Protein AF-A0A8J3TW02-F1 (afdb_monomer)

Structure (mmCIF, N/CA/C/O backbone):
data_AF-A0A8J3TW02-F1
#
_entry.id   AF-A0A8J3TW02-F1
#
loop_
_atom_site.group_PDB
_atom_site.id
_atom_site.type_symbol
_atom_site.label_atom_id
_atom_site.label_alt_id
_atom_site.label_comp_id
_atom_site.label_asym_id
_atom_site.label_entity_id
_atom_site.label_seq_id
_atom_site.pdbx_PDB_ins_code
_atom_site.Cartn_x
_atom_site.Cartn_y
_atom_site.Cartn_z
_atom_site.occupancy
_atom_site.B_iso_or_equiv
_atom_site.auth_seq_id
_atom_site.auth_comp_id
_atom_site.auth_asym_id
_atom_site.auth_atom_id
_atom_site.pdbx_PDB_model_num
ATOM 1 N N . MET A 1 1 ? 36.946 37.516 -42.647 1.00 56.72 1 MET A N 1
ATOM 2 C CA . MET A 1 1 ? 35.541 37.369 -42.205 1.00 56.72 1 MET A CA 1
ATOM 3 C C . MET A 1 1 ? 35.023 35.947 -42.405 1.00 56.72 1 MET A C 1
ATOM 5 O O . MET A 1 1 ? 34.772 35.305 -41.401 1.00 56.72 1 MET A O 1
ATOM 9 N N . GLN A 1 2 ? 35.007 35.389 -43.624 1.00 67.75 2 GLN A N 1
ATOM 10 C CA . GLN A 1 2 ? 34.468 34.036 -43.887 1.00 67.75 2 GLN A CA 1
ATOM 11 C C . GLN A 1 2 ? 35.074 32.881 -43.058 1.00 67.75 2 GLN A C 1
ATOM 13 O O . GLN A 1 2 ? 34.364 31.948 -42.704 1.00 67.75 2 GLN A O 1
ATOM 18 N N . ALA A 1 3 ? 36.372 32.915 -42.734 1.00 75.00 3 ALA A N 1
ATOM 19 C CA . ALA A 1 3 ? 37.003 31.850 -41.942 1.00 75.00 3 ALA A CA 1
ATOM 20 C C . ALA A 1 3 ? 36.530 31.824 -40.474 1.00 75.00 3 ALA A C 1
ATOM 22 O O . ALA A 1 3 ? 36.361 30.750 -39.908 1.00 75.00 3 ALA A O 1
ATOM 23 N N . ALA A 1 4 ? 36.282 32.996 -39.879 1.00 75.44 4 ALA A N 1
ATOM 24 C CA . ALA A 1 4 ? 35.785 33.108 -38.506 1.00 75.44 4 ALA A CA 1
ATOM 25 C C . ALA A 1 4 ? 34.314 32.673 -38.409 1.00 75.44 4 ALA A C 1
ATOM 27 O O . ALA A 1 4 ? 33.931 31.974 -37.480 1.00 75.44 4 ALA A O 1
ATOM 28 N N . GLU A 1 5 ? 33.522 33.017 -39.423 1.00 75.31 5 GLU A N 1
ATOM 29 C CA . GLU A 1 5 ? 32.110 32.647 -39.535 1.00 75.31 5 GLU A CA 1
ATOM 30 C C . GLU A 1 5 ? 31.934 31.128 -39.716 1.00 75.31 5 GLU A C 1
ATOM 32 O O . GLU A 1 5 ? 31.143 30.500 -39.015 1.00 75.31 5 GLU A O 1
ATOM 37 N N . LYS A 1 6 ? 32.763 30.500 -40.567 1.00 71.00 6 LYS A N 1
ATOM 38 C CA . LYS A 1 6 ? 32.815 29.033 -40.705 1.00 71.00 6 LYS A CA 1
ATOM 39 C C . LYS A 1 6 ? 33.260 28.331 -39.421 1.00 71.00 6 LYS A C 1
ATOM 41 O O . LYS A 1 6 ? 32.716 27.283 -39.085 1.00 71.00 6 LYS A O 1
ATOM 46 N N . ALA A 1 7 ? 34.236 28.888 -38.702 1.00 79.00 7 ALA A N 1
ATOM 47 C CA . ALA A 1 7 ? 34.686 28.326 -37.430 1.00 79.00 7 ALA A CA 1
ATOM 48 C C . ALA A 1 7 ? 33.576 28.373 -36.366 1.00 79.00 7 ALA A C 1
ATOM 50 O O . ALA A 1 7 ? 33.365 27.388 -35.663 1.00 79.00 7 ALA A O 1
ATOM 51 N N . GLN A 1 8 ? 32.821 29.474 -36.305 1.00 76.00 8 GLN A N 1
ATOM 52 C CA . GLN A 1 8 ? 31.692 29.630 -35.388 1.00 76.00 8 GLN A CA 1
ATOM 53 C C . GLN A 1 8 ? 30.551 28.650 -35.704 1.00 76.00 8 GLN A C 1
ATOM 55 O O . GLN A 1 8 ? 30.008 28.029 -34.792 1.00 76.00 8 GLN A O 1
ATOM 60 N N . GLN A 1 9 ? 30.231 28.445 -36.987 1.00 71.81 9 GLN A N 1
ATOM 61 C CA . GLN A 1 9 ? 29.250 27.440 -37.418 1.00 71.81 9 GLN A CA 1
ATOM 62 C C . GLN A 1 9 ? 29.682 26.012 -37.061 1.00 71.81 9 GLN A C 1
ATOM 64 O O . GLN A 1 9 ? 28.876 25.236 -36.553 1.00 71.81 9 GLN A O 1
ATOM 69 N N . ALA A 1 10 ? 30.956 25.668 -37.272 1.00 76.19 10 ALA A N 1
ATOM 70 C CA . ALA A 1 10 ? 31.484 24.355 -36.901 1.00 76.19 10 ALA A CA 1
ATOM 71 C C . ALA A 1 10 ? 31.414 24.112 -35.383 1.00 76.19 10 ALA A C 1
ATOM 73 O O . ALA A 1 10 ? 31.081 23.011 -34.953 1.00 76.19 10 ALA A O 1
ATOM 74 N N . GLN A 1 11 ? 31.674 25.144 -34.573 1.00 78.12 11 GLN A N 1
ATOM 75 C CA . GLN A 1 11 ? 31.545 25.077 -33.116 1.00 78.12 11 GLN A CA 1
ATOM 76 C C . GLN A 1 11 ? 30.093 24.900 -32.662 1.00 78.12 11 GLN A C 1
ATOM 78 O O . GLN A 1 11 ? 29.835 24.087 -31.778 1.00 78.12 11 GLN A O 1
ATOM 83 N N . ALA A 1 12 ? 29.149 25.614 -33.281 1.00 75.31 12 ALA A N 1
ATOM 84 C CA . ALA A 1 12 ? 27.725 25.457 -32.991 1.00 75.31 12 ALA A CA 1
ATOM 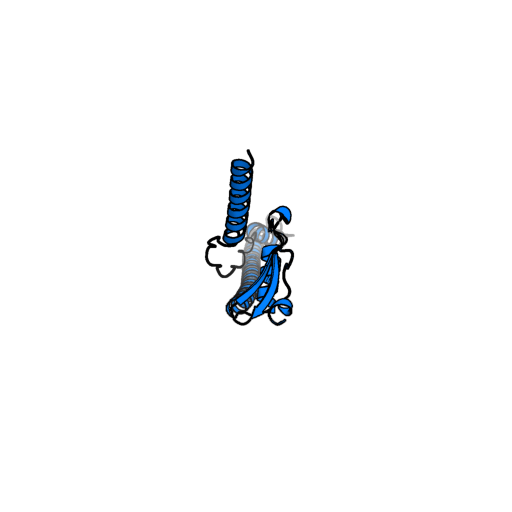85 C C . ALA A 1 12 ? 27.230 24.042 -33.333 1.00 75.31 12 ALA A C 1
ATOM 87 O O . ALA A 1 12 ? 26.517 23.427 -32.544 1.00 75.31 12 ALA A O 1
ATOM 88 N N . LEU A 1 13 ? 27.667 23.501 -34.474 1.00 76.56 13 LE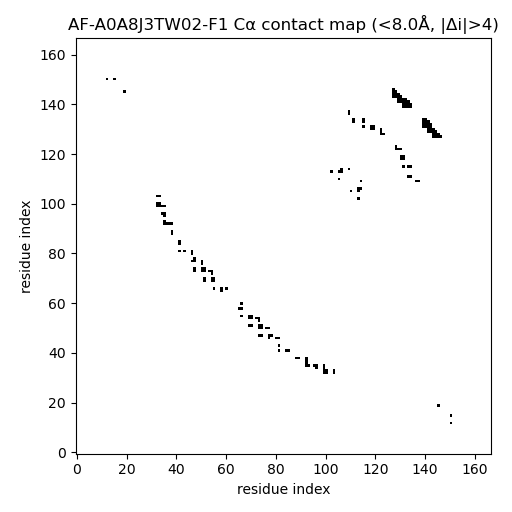U A N 1
ATOM 89 C CA . LEU A 1 13 ? 27.316 22.152 -34.907 1.00 76.56 13 LEU A CA 1
ATOM 90 C C . LEU A 1 13 ? 27.905 21.076 -33.984 1.00 76.56 13 LEU A C 1
ATOM 92 O O . LEU A 1 13 ? 27.196 20.155 -33.586 1.00 76.56 13 LEU A O 1
ATOM 96 N N . ALA A 1 14 ? 29.182 21.203 -33.612 1.00 76.50 14 ALA A N 1
ATOM 97 C CA . ALA A 1 14 ? 29.821 20.295 -32.662 1.00 76.50 14 ALA A CA 1
ATOM 98 C C . ALA A 1 14 ? 29.112 20.321 -31.299 1.00 76.50 14 ALA A C 1
ATOM 100 O O . ALA A 1 14 ? 28.789 19.266 -30.764 1.00 76.50 14 ALA A O 1
ATOM 101 N N . GLY A 1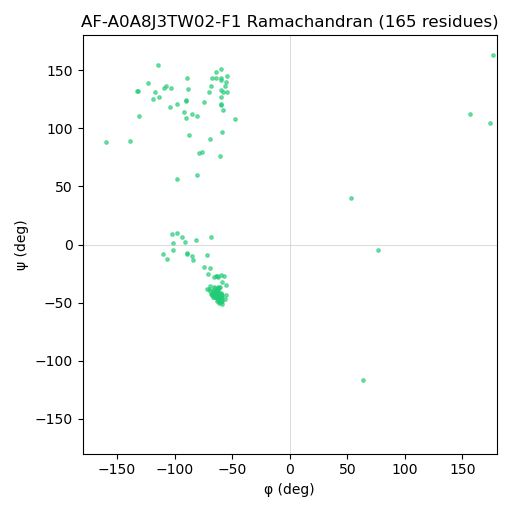 15 ? 28.778 21.515 -30.795 1.00 77.12 15 GLY A N 1
ATOM 102 C CA . GLY A 1 15 ? 28.022 21.669 -29.551 1.00 77.12 15 GLY A CA 1
ATOM 103 C C . GLY A 1 15 ? 26.624 21.047 -29.612 1.00 77.12 15 GLY A C 1
ATOM 104 O O . GLY A 1 15 ? 26.190 20.431 -28.644 1.00 77.12 15 GLY A O 1
ATOM 105 N N . ALA A 1 16 ? 25.936 21.144 -30.753 1.00 73.00 16 ALA A N 1
ATOM 106 C CA . ALA A 1 16 ? 24.636 20.505 -30.950 1.00 73.00 16 ALA A CA 1
ATOM 107 C C . ALA A 1 16 ? 24.738 18.972 -30.984 1.00 73.00 16 ALA A C 1
ATOM 109 O O . ALA A 1 16 ? 23.937 18.294 -30.343 1.00 73.00 16 ALA A O 1
ATOM 110 N N . PHE A 1 17 ? 25.738 18.414 -31.676 1.00 76.44 17 PHE A N 1
ATOM 111 C CA . PHE A 1 17 ? 25.983 16.970 -31.666 1.00 76.44 17 PHE A CA 1
ATOM 112 C C . PHE A 1 17 ? 26.360 16.462 -30.277 1.00 76.44 17 PHE A C 1
ATOM 114 O O . PHE A 1 17 ? 25.862 15.418 -29.866 1.00 76.44 17 PHE A O 1
ATOM 121 N N . ASP A 1 18 ? 27.193 17.195 -29.540 1.00 77.56 18 ASP A N 1
ATOM 122 C CA . ASP A 1 18 ? 27.539 16.841 -28.165 1.00 77.56 18 ASP A CA 1
ATOM 123 C C . ASP A 1 18 ? 26.314 16.899 -27.248 1.00 77.56 18 ASP A C 1
ATOM 125 O O . ASP A 1 18 ? 26.124 15.996 -26.435 1.00 77.56 18 ASP A O 1
ATOM 129 N N . ALA A 1 19 ? 25.443 17.899 -27.402 1.00 70.56 19 ALA A N 1
ATOM 130 C CA . ALA A 1 19 ? 24.191 17.973 -26.655 1.00 70.56 19 ALA A CA 1
ATOM 131 C C . ALA A 1 19 ? 23.282 16.768 -26.958 1.00 70.56 19 ALA A C 1
ATOM 133 O O . ALA A 1 19 ? 22.829 16.099 -26.034 1.00 70.56 19 ALA A O 1
ATOM 134 N N . ILE A 1 20 ? 23.088 16.421 -28.235 1.00 71.12 20 ILE A N 1
ATOM 135 C CA . ILE A 1 20 ? 22.281 15.260 -28.657 1.00 71.12 20 ILE A CA 1
ATOM 136 C C . ILE A 1 20 ? 22.884 13.942 -28.145 1.00 71.12 20 ILE A C 1
ATOM 138 O O . ILE A 1 20 ? 22.172 13.085 -27.622 1.00 71.12 20 ILE A O 1
ATOM 142 N N . ASN A 1 21 ? 24.203 13.775 -28.255 1.00 73.62 21 ASN A N 1
ATOM 143 C CA . ASN A 1 21 ? 24.897 12.556 -27.835 1.00 73.62 21 ASN A CA 1
ATOM 144 C C . ASN A 1 21 ? 24.906 12.358 -26.317 1.00 73.62 21 ASN A C 1
ATOM 146 O O . ASN A 1 21 ? 25.121 11.236 -25.856 1.00 73.62 21 ASN A O 1
ATOM 150 N N . ASN A 1 22 ? 24.692 13.425 -25.548 1.00 73.62 22 ASN A N 1
ATOM 151 C CA . ASN A 1 22 ? 24.714 13.375 -24.092 1.00 73.62 22 ASN A CA 1
ATOM 152 C C . ASN A 1 22 ? 23.331 13.556 -23.449 1.00 73.62 22 ASN A C 1
ATOM 154 O O . ASN A 1 22 ? 23.218 13.292 -22.258 1.00 73.62 22 ASN A O 1
ATOM 158 N N . ILE A 1 23 ? 22.280 13.899 -24.208 1.00 69.44 23 ILE A N 1
ATOM 159 C CA . ILE A 1 23 ? 20.917 14.113 -23.675 1.00 69.44 23 ILE A CA 1
ATOM 160 C C . ILE A 1 23 ? 20.355 12.890 -22.932 1.00 69.44 23 ILE A C 1
ATOM 162 O O . ILE A 1 23 ? 19.540 13.025 -22.033 1.00 69.44 23 ILE A O 1
ATOM 166 N N . HIS A 1 24 ? 20.808 11.687 -23.296 1.00 66.00 24 HIS A N 1
ATOM 167 C CA . HIS A 1 24 ? 20.381 10.414 -22.709 1.00 66.00 24 HIS A CA 1
ATOM 168 C C . HIS A 1 24 ? 21.395 9.844 -21.701 1.00 66.00 24 HIS A C 1
ATOM 170 O O . HIS A 1 24 ? 21.207 8.738 -21.195 1.00 66.00 24 HIS A O 1
ATOM 176 N N . ARG A 1 25 ? 22.506 10.548 -21.442 1.00 69.81 25 ARG A N 1
ATOM 177 C CA . ARG A 1 25 ? 23.597 10.088 -20.568 1.00 69.81 25 ARG A CA 1
ATOM 178 C C . ARG A 1 25 ? 23.467 10.679 -19.173 1.00 69.81 25 ARG A C 1
ATOM 180 O O . ARG A 1 25 ? 24.395 11.300 -18.659 1.00 69.81 25 ARG A O 1
ATOM 187 N N . GLU A 1 26 ? 22.322 10.444 -18.556 1.00 65.06 26 GLU A N 1
ATOM 188 C CA . GLU A 1 26 ? 22.127 10.720 -17.141 1.00 65.06 26 GLU A CA 1
ATOM 189 C C . GLU A 1 26 ? 22.190 9.421 -16.340 1.00 65.06 26 GLU A C 1
ATOM 191 O O . GLU A 1 26 ? 21.650 8.382 -16.722 1.00 65.06 26 GLU A O 1
ATOM 196 N N . GLY A 1 27 ? 22.926 9.468 -15.231 1.00 62.19 27 GLY A N 1
ATOM 197 C CA . GLY A 1 27 ? 22.982 8.364 -14.288 1.00 62.19 27 GLY A CA 1
ATOM 198 C C . GLY A 1 27 ? 21.754 8.405 -13.395 1.00 62.19 27 GLY A C 1
ATOM 199 O O . GLY A 1 27 ? 21.649 9.279 -12.538 1.00 62.19 27 GLY A O 1
ATOM 200 N N . PHE A 1 28 ? 20.856 7.442 -13.558 1.00 69.19 28 PHE A N 1
ATOM 201 C CA . PHE A 1 28 ? 19.726 7.271 -12.654 1.00 69.19 28 PHE A CA 1
ATOM 202 C C . PHE A 1 28 ? 20.106 6.344 -11.503 1.00 69.19 28 PHE A C 1
ATOM 204 O O . PHE A 1 28 ? 20.834 5.361 -11.680 1.00 69.19 28 PHE A O 1
ATOM 211 N N . ALA A 1 29 ? 19.599 6.647 -10.308 1.00 77.69 29 ALA A N 1
ATOM 212 C CA . ALA A 1 29 ? 19.639 5.677 -9.227 1.00 77.69 29 ALA A CA 1
ATOM 213 C C . ALA A 1 29 ? 18.872 4.415 -9.667 1.00 77.69 29 ALA A C 1
ATOM 215 O O . ALA A 1 29 ? 17.831 4.543 -10.317 1.00 77.69 29 ALA A O 1
ATOM 216 N N . PRO A 1 30 ? 19.347 3.204 -9.324 1.00 83.50 30 PRO A N 1
ATOM 217 C CA . PRO A 1 30 ? 18.606 1.987 -9.618 1.00 83.50 30 PRO A CA 1
ATOM 218 C C . PRO A 1 30 ? 17.189 2.071 -9.048 1.00 83.50 30 PRO A C 1
ATOM 220 O O . PRO A 1 30 ? 17.011 2.416 -7.877 1.00 83.50 30 PRO A O 1
ATOM 223 N N . ALA A 1 31 ? 16.194 1.744 -9.871 1.00 86.88 31 ALA A N 1
ATOM 224 C CA . ALA A 1 31 ? 14.813 1.666 -9.420 1.00 86.88 31 ALA A CA 1
ATOM 225 C C . ALA A 1 31 ? 14.681 0.627 -8.294 1.00 86.88 31 ALA A C 1
ATOM 227 O O . ALA A 1 31 ? 15.335 -0.420 -8.311 1.00 86.88 31 ALA A O 1
ATOM 228 N N . THR A 1 32 ? 13.825 0.914 -7.318 1.00 91.44 32 THR A N 1
ATOM 229 C CA . THR A 1 32 ? 13.535 0.018 -6.196 1.00 91.44 32 THR A CA 1
ATOM 230 C C . THR A 1 32 ? 12.084 -0.457 -6.244 1.00 91.44 32 THR A C 1
ATOM 232 O O . THR A 1 32 ? 11.229 0.247 -6.789 1.00 91.44 32 THR A O 1
ATOM 235 N N . PRO A 1 33 ? 11.779 -1.634 -5.664 1.00 92.75 33 PRO A N 1
ATOM 236 C CA . PRO A 1 33 ? 10.409 -2.117 -5.590 1.00 92.75 33 PRO A CA 1
ATOM 237 C C . PRO A 1 33 ? 9.510 -1.106 -4.861 1.00 92.75 33 PRO A C 1
ATOM 239 O O . PRO A 1 33 ? 9.871 -0.653 -3.765 1.00 92.75 33 PRO A O 1
ATOM 242 N N . PRO A 1 34 ? 8.345 -0.750 -5.428 1.00 93.56 34 PRO A N 1
ATOM 243 C CA . PRO A 1 34 ? 7.430 0.186 -4.794 1.00 93.56 34 PRO A CA 1
ATOM 244 C C . PRO A 1 34 ? 6.815 -0.410 -3.521 1.00 93.56 34 PRO A C 1
ATOM 246 O O . PRO A 1 34 ? 6.499 -1.598 -3.448 1.00 93.56 34 PRO A O 1
ATOM 249 N N . ILE A 1 35 ? 6.618 0.435 -2.507 1.00 96.38 35 ILE A N 1
ATOM 250 C CA . ILE A 1 35 ? 6.054 0.037 -1.212 1.00 96.38 35 ILE A CA 1
ATOM 251 C C . ILE A 1 35 ? 4.687 0.692 -1.035 1.00 96.38 35 ILE A C 1
ATOM 253 O O . ILE A 1 35 ? 4.560 1.914 -1.114 1.00 96.38 35 ILE A O 1
ATOM 257 N N . ALA A 1 36 ? 3.672 -0.115 -0.729 1.00 96.38 36 ALA A N 1
ATOM 258 C CA . ALA A 1 36 ? 2.326 0.356 -0.451 1.00 96.38 36 ALA A CA 1
ATOM 259 C C . ALA A 1 36 ? 2.329 1.320 0.753 1.00 96.38 36 ALA A C 1
ATOM 261 O O . ALA A 1 36 ? 2.914 0.998 1.808 1.00 96.38 36 ALA A O 1
ATOM 262 N N . PRO A 1 37 ? 1.655 2.481 0.632 1.00 94.31 37 PRO A N 1
ATOM 263 C CA . PRO A 1 37 ? 1.624 3.487 1.682 1.00 94.31 37 PRO A CA 1
ATOM 264 C C . PRO A 1 37 ? 1.025 2.915 2.968 1.00 94.31 37 PRO A C 1
ATOM 266 O O . PRO A 1 37 ? 0.214 1.985 2.955 1.00 94.31 37 PRO A O 1
ATOM 269 N N . GLN A 1 38 ? 1.446 3.457 4.110 1.00 92.50 38 GLN A N 1
ATOM 270 C CA . GLN A 1 38 ? 0.850 3.058 5.381 1.00 92.50 38 GLN A CA 1
ATOM 271 C C . GLN A 1 38 ? -0.598 3.564 5.453 1.00 92.50 38 GLN A C 1
ATOM 273 O O . GLN A 1 38 ? -0.842 4.718 5.096 1.00 92.50 38 GLN A O 1
ATOM 278 N N . PRO A 1 39 ? -1.558 2.743 5.920 1.00 92.56 39 PRO A N 1
ATOM 279 C CA . PRO A 1 39 ? -2.923 3.195 6.110 1.00 92.56 39 PRO A CA 1
ATOM 280 C C . PRO A 1 39 ? -2.972 4.286 7.178 1.00 92.56 39 PRO A C 1
ATOM 282 O O . PRO A 1 39 ? -2.212 4.260 8.152 1.00 92.56 39 PRO A O 1
ATOM 285 N N . SER A 1 40 ? -3.913 5.214 7.019 1.00 91.56 40 SER A N 1
ATOM 286 C CA . SER A 1 40 ? -4.200 6.212 8.044 1.00 91.56 40 SER A CA 1
ATOM 287 C C . SER A 1 40 ? -4.523 5.535 9.381 1.00 91.56 40 SER A C 1
ATOM 289 O O . SER A 1 40 ? -5.228 4.519 9.407 1.00 91.56 40 SER A O 1
ATOM 291 N N . PRO A 1 41 ? -4.032 6.080 10.505 1.00 91.94 41 PRO A N 1
ATOM 292 C CA . PRO A 1 41 ? -4.278 5.494 11.812 1.00 91.94 41 PRO A CA 1
ATOM 293 C C . PRO A 1 41 ? -5.771 5.524 12.160 1.00 91.94 41 PRO A C 1
ATOM 295 O O . PRO A 1 41 ? -6.487 6.477 11.854 1.00 91.94 41 PRO A O 1
ATOM 298 N N . VAL A 1 42 ? -6.234 4.473 12.838 1.00 95.38 42 VAL A N 1
ATOM 299 C CA . VAL A 1 42 ? -7.614 4.370 13.329 1.00 95.38 42 VAL A CA 1
ATOM 300 C C . VAL A 1 42 ? -7.829 5.359 14.475 1.00 95.38 42 VAL A C 1
ATOM 302 O O . VAL A 1 42 ? -7.065 5.356 15.440 1.00 95.38 42 VAL A O 1
ATOM 305 N N . ASP A 1 43 ? -8.906 6.149 14.431 1.00 96.50 43 ASP A N 1
ATOM 306 C CA . ASP A 1 43 ? -9.322 6.967 15.578 1.00 96.50 43 ASP A CA 1
ATOM 307 C C . ASP A 1 43 ? -10.003 6.100 16.647 1.00 96.50 43 ASP A C 1
ATOM 309 O O . ASP A 1 43 ? -11.228 6.019 16.787 1.00 96.50 43 ASP A O 1
ATOM 313 N N . GLU A 1 44 ? -9.172 5.425 17.431 1.00 97.44 44 GLU A N 1
ATOM 314 C CA . GLU A 1 44 ? -9.608 4.587 18.545 1.00 97.44 44 GLU A CA 1
ATOM 315 C C . GLU A 1 44 ? -10.398 5.367 19.593 1.00 97.44 44 GLU A C 1
ATOM 317 O O . GLU A 1 44 ? -11.287 4.819 20.247 1.00 97.44 44 GLU A O 1
ATOM 322 N N . SER A 1 45 ? -10.071 6.647 19.777 1.00 96.94 45 SER A N 1
ATOM 323 C CA . SER A 1 45 ? -10.706 7.481 20.789 1.00 96.94 45 SER A CA 1
ATOM 324 C C . SER A 1 45 ? -12.170 7.739 20.435 1.00 96.94 45 SER A C 1
ATOM 326 O O . SER A 1 45 ? -13.042 7.611 21.300 1.00 96.94 45 SER A O 1
ATOM 328 N N . ALA A 1 46 ? -12.455 8.016 19.160 1.00 97.38 46 ALA A N 1
ATOM 329 C CA . ALA A 1 46 ? -13.809 8.182 18.657 1.00 97.38 46 ALA A CA 1
ATOM 330 C C . ALA A 1 46 ? -14.602 6.875 18.743 1.00 97.38 46 ALA A C 1
ATOM 332 O O . ALA A 1 46 ? -15.754 6.890 19.186 1.00 97.38 46 ALA A O 1
ATOM 333 N N . ILE A 1 47 ? -13.985 5.739 18.398 1.00 97.62 47 ILE A N 1
ATOM 334 C CA . ILE A 1 47 ? -14.629 4.422 18.501 1.00 97.62 47 ILE A CA 1
ATOM 335 C C . ILE A 1 47 ? -15.001 4.118 19.958 1.00 97.62 47 ILE A C 1
ATOM 337 O O . ILE A 1 47 ? -16.164 3.819 20.242 1.00 97.62 47 ILE A O 1
ATOM 341 N N . ARG A 1 48 ? -14.059 4.265 20.900 1.00 97.75 48 ARG A N 1
ATOM 342 C CA . ARG A 1 48 ? -14.310 4.040 22.335 1.00 97.75 48 ARG A C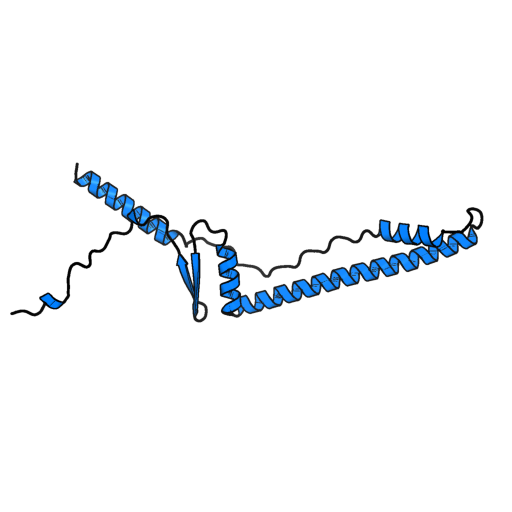A 1
ATOM 343 C C . ARG A 1 48 ? -15.421 4.949 22.864 1.00 97.75 48 ARG A C 1
ATOM 345 O O . ARG A 1 48 ? -16.366 4.453 23.475 1.00 97.75 48 ARG A O 1
ATOM 352 N N . LYS A 1 49 ? -15.360 6.257 22.579 1.00 97.62 49 LYS A N 1
ATOM 353 C CA . LYS A 1 49 ? -16.384 7.232 23.004 1.00 97.62 49 LYS A CA 1
ATOM 354 C C . LYS A 1 49 ? -17.768 6.887 22.459 1.00 97.62 49 LYS A C 1
ATOM 356 O O . LYS A 1 49 ? -18.751 6.961 23.193 1.00 97.62 49 LYS A O 1
ATOM 361 N N . ARG A 1 50 ? -17.854 6.486 21.188 1.00 98.00 50 ARG A N 1
ATOM 362 C CA . ARG A 1 50 ? -19.117 6.098 20.549 1.00 98.00 50 ARG A CA 1
ATOM 363 C C . ARG A 1 50 ? -19.736 4.874 21.221 1.00 98.00 50 ARG A C 1
ATOM 365 O O . ARG A 1 50 ? -20.937 4.879 21.478 1.00 98.00 50 ARG A O 1
ATOM 372 N N . HIS A 1 51 ? -18.937 3.849 21.524 1.00 98.00 51 HIS A N 1
ATOM 373 C CA . HIS A 1 51 ? -19.414 2.659 22.241 1.00 98.00 51 HIS A CA 1
ATOM 374 C C . HIS A 1 51 ? -19.844 2.974 23.670 1.00 98.00 51 HIS A C 1
ATOM 376 O O . HIS A 1 51 ? -20.897 2.510 24.100 1.00 98.00 51 HIS A O 1
ATOM 382 N N . GLU A 1 52 ? -19.078 3.792 24.394 1.00 97.00 52 GLU A N 1
ATOM 383 C CA . GLU A 1 52 ? -19.434 4.189 25.758 1.00 97.00 52 GLU A CA 1
ATOM 384 C C . GLU A 1 52 ? -20.736 4.998 25.785 1.00 97.00 52 GLU A C 1
ATOM 386 O O . GLU A 1 52 ? -21.620 4.709 26.590 1.00 97.00 52 GLU A O 1
ATOM 391 N N . SER A 1 53 ? -20.891 5.966 24.877 1.00 96.44 53 SER A N 1
ATOM 392 C CA . SER A 1 53 ? -22.112 6.772 24.778 1.00 96.44 53 SER A CA 1
ATOM 393 C C . SER A 1 53 ? -23.345 5.908 24.515 1.00 96.44 53 SER A C 1
ATOM 395 O O . SER A 1 53 ? -24.353 6.077 25.195 1.00 96.44 53 SER A O 1
ATOM 397 N N . LYS A 1 54 ? -23.258 4.964 23.568 1.00 96.75 54 LYS A N 1
ATOM 398 C CA . LYS A 1 54 ? -24.352 4.034 23.247 1.00 96.75 54 LYS A CA 1
ATOM 399 C C . LYS A 1 54 ? -24.695 3.105 24.410 1.00 96.75 54 LYS A C 1
ATOM 401 O O . LYS A 1 54 ? -25.861 2.858 24.675 1.00 96.75 54 LYS A O 1
ATOM 406 N N . ALA A 1 55 ? -23.695 2.592 25.124 1.00 96.31 55 ALA A N 1
ATOM 407 C CA . ALA A 1 55 ? -23.940 1.675 26.236 1.00 96.31 55 ALA A CA 1
ATOM 408 C C . ALA A 1 55 ? -24.553 2.362 27.465 1.00 96.31 55 ALA A C 1
ATOM 410 O O . ALA A 1 55 ? -25.209 1.708 28.269 1.00 96.31 55 ALA A O 1
ATOM 411 N N . LEU A 1 56 ? -24.324 3.666 27.638 1.00 96.56 56 LEU A N 1
ATOM 412 C CA . LEU A 1 56 ? -24.880 4.449 28.744 1.00 96.56 56 LEU A CA 1
ATOM 413 C C . LEU A 1 56 ? -26.248 5.066 28.428 1.00 96.56 56 LEU A C 1
ATOM 415 O O . LEU A 1 56 ? -26.868 5.647 29.324 1.00 96.56 56 LEU A O 1
ATOM 419 N N . GLU A 1 57 ? -26.709 4.958 27.184 1.00 96.38 57 GLU A N 1
ATOM 420 C CA . GLU A 1 57 ? -27.991 5.485 26.736 1.00 96.38 57 GLU A CA 1
ATOM 421 C C . GLU A 1 57 ? -29.141 4.848 27.535 1.00 96.38 57 GLU A C 1
ATOM 423 O O . GLU A 1 57 ? -29.215 3.634 27.708 1.00 96.38 57 GLU A O 1
ATOM 428 N N . GLY A 1 58 ? -30.007 5.682 28.117 1.00 93.88 58 GLY A N 1
ATOM 429 C CA . GLY A 1 58 ? -31.112 5.227 28.970 1.00 93.88 58 GLY A CA 1
ATOM 430 C C . GLY A 1 58 ? -30.729 4.784 30.394 1.00 93.88 58 GLY A C 1
ATOM 431 O O . GLY A 1 58 ? -31.624 4.544 31.206 1.00 93.88 58 GLY A O 1
ATOM 432 N N . ILE A 1 59 ? -29.439 4.730 30.761 1.00 95.25 59 ILE A N 1
ATOM 433 C CA . ILE A 1 59 ? -29.014 4.373 32.126 1.00 95.25 59 ILE A CA 1
ATOM 434 C C . ILE A 1 59 ? -28.899 5.624 33.003 1.00 95.25 59 ILE A C 1
ATOM 436 O O . ILE A 1 59 ? -27.949 6.407 32.900 1.00 95.25 59 ILE A O 1
ATOM 440 N N . GLY A 1 60 ? -29.837 5.766 33.942 1.00 94.94 60 GLY A N 1
ATOM 441 C CA . GLY A 1 60 ? -29.845 6.858 34.918 1.00 94.94 60 GLY A CA 1
ATOM 442 C C . GLY A 1 60 ? -28.536 6.981 35.714 1.00 94.94 60 GLY A C 1
ATOM 443 O O . GLY A 1 60 ? -27.898 5.990 36.072 1.00 94.94 60 GLY A O 1
ATOM 444 N N . ILE A 1 61 ? -28.146 8.215 36.040 1.00 91.44 61 ILE A N 1
ATOM 445 C CA . ILE A 1 61 ? -26.852 8.539 36.673 1.00 91.44 61 ILE A CA 1
ATOM 446 C C . ILE A 1 61 ? -26.624 7.861 38.037 1.00 91.44 61 ILE A C 1
ATOM 448 O O . ILE A 1 61 ? -25.479 7.612 38.414 1.00 91.44 61 ILE A O 1
ATOM 452 N N . PHE A 1 62 ? -27.696 7.519 38.759 1.00 95.00 62 PHE A N 1
ATOM 453 C CA . PHE A 1 62 ? -27.631 6.869 40.074 1.00 95.00 62 PHE A CA 1
ATOM 454 C C . PHE A 1 62 ? -27.471 5.343 40.003 1.00 95.00 62 PHE A C 1
ATOM 456 O O . PHE A 1 62 ? -27.104 4.723 41.000 1.00 95.00 62 PHE A O 1
ATOM 463 N N . LYS A 1 63 ? -27.667 4.725 38.830 1.00 94.81 63 LYS A N 1
ATOM 464 C CA . LYS A 1 63 ? -27.553 3.272 38.618 1.00 94.81 63 LYS A CA 1
ATOM 465 C C . LYS A 1 63 ? -26.091 2.843 38.449 1.00 94.81 63 LYS A C 1
ATOM 467 O O . LYS A 1 63 ? -25.684 2.335 37.409 1.00 94.81 63 LYS A O 1
ATOM 472 N N . ARG A 1 64 ? -25.263 3.104 39.467 1.00 93.88 64 ARG A N 1
ATOM 473 C CA . ARG A 1 64 ? -23.796 2.954 39.40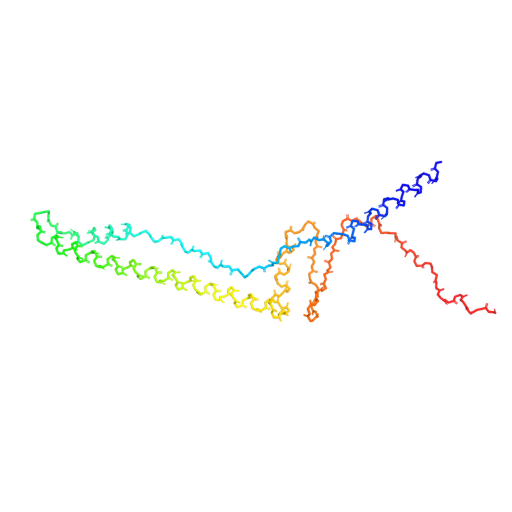2 1.00 93.88 64 ARG A CA 1
ATOM 474 C C . ARG A 1 64 ? -23.346 1.554 38.969 1.00 93.88 64 ARG A C 1
ATOM 476 O O . ARG A 1 64 ? -22.462 1.458 38.128 1.00 93.88 64 ARG A O 1
ATOM 483 N N . SER A 1 65 ? -23.963 0.495 39.495 1.00 95.56 65 SER A N 1
ATOM 484 C CA . SER A 1 65 ? -23.644 -0.891 39.123 1.00 95.56 65 SER A CA 1
ATOM 485 C C . SER A 1 65 ? -23.948 -1.179 37.650 1.00 95.56 65 SER A C 1
ATOM 487 O O . SER A 1 65 ? -23.076 -1.669 36.937 1.00 95.56 65 SER A O 1
ATOM 489 N N . GLU A 1 66 ? -25.139 -0.806 37.172 1.00 95.44 66 GLU A N 1
ATOM 490 C CA . GLU A 1 66 ? -25.537 -0.958 35.764 1.00 95.44 66 GLU A CA 1
ATOM 491 C C . GLU A 1 66 ? -24.595 -0.181 34.834 1.00 95.44 66 GLU A C 1
ATOM 493 O O . GLU A 1 66 ? -24.148 -0.709 33.819 1.00 95.44 66 GLU A O 1
ATOM 498 N N . ARG A 1 67 ? -24.206 1.044 35.216 1.00 97.00 67 ARG A N 1
ATOM 499 C CA . ARG A 1 67 ? -23.247 1.862 34.454 1.00 97.00 67 ARG A CA 1
ATOM 500 C C . ARG A 1 67 ? -21.866 1.215 34.376 1.00 97.00 67 ARG A C 1
ATOM 502 O O . ARG A 1 67 ? -21.244 1.267 33.320 1.00 97.00 67 ARG A O 1
ATOM 509 N N . THR A 1 68 ? -21.377 0.614 35.460 1.00 96.94 68 THR A N 1
ATOM 510 C CA . THR A 1 68 ? -20.087 -0.095 35.459 1.00 96.94 68 THR A CA 1
ATOM 511 C C . THR A 1 68 ? -20.112 -1.283 34.501 1.00 96.94 68 THR A C 1
ATOM 513 O O . THR A 1 68 ? -19.200 -1.430 33.689 1.00 96.94 68 THR A O 1
ATOM 516 N N . VAL A 1 69 ? -21.176 -2.093 34.543 1.00 97.00 69 VAL A N 1
ATOM 517 C CA . VAL A 1 69 ? -21.347 -3.236 33.630 1.00 97.00 69 VAL A CA 1
ATOM 518 C C . VAL A 1 69 ? -21.436 -2.764 32.176 1.00 97.00 69 VAL A C 1
ATOM 520 O O . VAL A 1 69 ? -20.747 -3.306 31.311 1.00 97.00 69 VAL A O 1
ATOM 523 N N . ALA A 1 70 ? -22.213 -1.710 31.911 1.00 96.81 70 ALA A N 1
ATOM 524 C CA . ALA A 1 70 ? -22.363 -1.135 30.578 1.00 96.81 70 ALA A CA 1
ATOM 525 C C . ALA A 1 70 ? -21.040 -0.593 30.011 1.00 96.81 70 ALA A C 1
ATOM 527 O O . ALA A 1 70 ? -20.714 -0.857 28.854 1.00 96.81 70 ALA A O 1
ATOM 528 N N . LYS A 1 71 ? -20.237 0.106 30.824 1.00 97.12 71 LYS A N 1
ATOM 529 C CA . LYS A 1 71 ? -18.912 0.602 30.413 1.00 97.12 71 LYS A CA 1
ATOM 530 C C . LYS A 1 71 ? -17.939 -0.527 30.093 1.00 97.12 71 LYS A C 1
ATOM 532 O O . LYS A 1 71 ? -17.215 -0.437 29.107 1.00 97.12 71 LYS A O 1
ATOM 537 N N . GLU A 1 72 ? -17.921 -1.593 30.890 1.00 97.31 72 GLU A N 1
ATOM 538 C CA . GLU A 1 72 ? -17.042 -2.735 30.622 1.00 97.31 72 GLU A CA 1
ATOM 539 C C . GLU A 1 72 ? -17.452 -3.472 29.337 1.00 97.31 72 GLU A C 1
ATOM 541 O O . GLU A 1 72 ? -16.595 -3.837 28.530 1.00 97.31 72 GLU A O 1
ATOM 546 N N . HIS A 1 73 ? -18.757 -3.623 29.090 1.00 96.75 73 HIS A N 1
ATOM 547 C CA . HIS A 1 73 ? -19.263 -4.157 27.825 1.00 96.75 73 HIS A CA 1
ATOM 548 C C . HIS A 1 73 ? -18.884 -3.264 26.629 1.00 96.75 73 HIS A C 1
ATOM 550 O O . HIS A 1 73 ? -18.384 -3.759 25.614 1.00 96.75 73 HIS A O 1
ATOM 556 N N . ALA A 1 74 ? -19.064 -1.945 26.758 1.00 97.81 74 ALA A N 1
ATOM 557 C CA . ALA A 1 74 ? -18.678 -0.968 25.741 1.00 97.81 74 ALA A CA 1
ATOM 558 C C . ALA A 1 74 ? -17.184 -1.029 25.422 1.00 97.81 74 ALA A C 1
ATOM 560 O O . ALA A 1 74 ? -16.805 -1.021 24.254 1.00 97.81 74 ALA A O 1
ATOM 561 N N . ARG A 1 75 ? -16.337 -1.145 26.453 1.00 97.75 75 ARG A N 1
ATOM 562 C CA . ARG A 1 75 ? -14.888 -1.279 26.298 1.00 97.75 75 ARG A CA 1
ATOM 563 C C . ARG A 1 75 ? -14.541 -2.516 25.475 1.00 97.75 75 ARG A C 1
ATOM 565 O O . ARG A 1 75 ? -13.821 -2.396 24.493 1.00 97.75 75 ARG A O 1
ATOM 572 N N . ARG A 1 76 ? -15.081 -3.689 25.828 1.00 97.88 76 ARG A N 1
ATOM 573 C CA . ARG A 1 76 ? -14.822 -4.939 25.086 1.00 97.88 76 ARG A CA 1
ATOM 574 C C . ARG A 1 76 ? -15.262 -4.839 23.628 1.00 97.88 76 ARG A C 1
ATOM 576 O O . ARG A 1 76 ? -14.501 -5.210 22.743 1.00 97.88 76 ARG A O 1
ATOM 583 N N . THR A 1 77 ? -16.454 -4.299 23.391 1.00 97.69 77 THR A N 1
ATOM 584 C CA . THR A 1 77 ? -17.000 -4.134 22.035 1.00 97.69 77 THR A CA 1
ATOM 585 C C . THR A 1 77 ? -16.173 -3.135 21.218 1.00 97.69 77 THR A C 1
ATOM 587 O O . THR A 1 77 ? -15.864 -3.385 20.055 1.00 97.69 77 THR A O 1
ATOM 590 N N . GLY A 1 78 ? -15.752 -2.027 21.834 1.00 98.12 78 GLY A N 1
ATOM 591 C CA . GLY A 1 78 ? -14.895 -1.029 21.199 1.00 98.12 78 GLY A CA 1
ATOM 592 C C . GLY A 1 78 ? -13.523 -1.579 20.821 1.00 98.12 78 GLY A C 1
ATOM 593 O O . GLY A 1 78 ? -13.078 -1.355 19.700 1.00 98.12 78 GLY A O 1
ATOM 594 N N . GLU A 1 79 ? -12.883 -2.350 21.702 1.00 98.19 79 GLU A N 1
ATOM 595 C CA . GLU A 1 79 ? -11.598 -2.996 21.397 1.00 98.19 79 GLU A CA 1
ATOM 596 C C . GLU A 1 79 ? -11.727 -4.041 20.276 1.00 98.19 79 GLU A C 1
ATOM 598 O O . GLU A 1 79 ? -10.859 -4.119 19.408 1.00 98.19 79 GLU A O 1
ATOM 603 N N . GLN A 1 80 ? -12.829 -4.800 20.232 1.00 98.00 80 GLN A N 1
ATOM 604 C CA . GLN A 1 80 ? -13.110 -5.723 19.125 1.00 98.00 80 GLN A CA 1
ATOM 605 C C . GLN A 1 80 ? -13.259 -4.986 17.788 1.00 98.00 80 GLN A C 1
ATOM 607 O O . GLN A 1 80 ? -12.711 -5.430 16.779 1.00 98.00 80 GLN A O 1
ATOM 612 N N . GLU A 1 81 ? -13.963 -3.850 17.765 1.00 98.06 81 GLU A N 1
ATOM 613 C CA . GLU A 1 81 ? -14.091 -3.050 16.546 1.00 98.06 81 GLU A CA 1
ATOM 614 C C . GLU A 1 81 ? -12.743 -2.462 16.111 1.00 98.06 81 GLU A C 1
ATOM 616 O O . GLU A 1 81 ? -12.395 -2.561 14.936 1.00 98.06 81 GLU A O 1
ATOM 621 N N . ILE A 1 82 ? -11.961 -1.908 17.044 1.00 98.19 82 ILE A N 1
ATOM 622 C CA . ILE A 1 82 ? -10.615 -1.383 16.763 1.00 98.19 82 ILE A CA 1
ATOM 623 C C . ILE A 1 82 ? -9.733 -2.471 16.145 1.00 98.19 82 ILE A C 1
ATOM 625 O O . ILE A 1 82 ? -9.082 -2.230 15.128 1.00 98.19 82 ILE A O 1
ATOM 629 N N . ALA A 1 83 ? -9.725 -3.673 16.730 1.00 97.50 83 ALA A N 1
ATOM 630 C CA . ALA A 1 83 ? -8.957 -4.799 16.212 1.00 97.50 83 ALA A CA 1
ATOM 631 C C . ALA A 1 83 ? -9.397 -5.179 14.791 1.00 97.50 83 ALA A C 1
ATOM 633 O O . ALA A 1 83 ? -8.548 -5.338 13.915 1.00 97.50 83 ALA A O 1
ATOM 634 N N . ARG A 1 84 ? -10.712 -5.245 14.541 1.00 97.81 84 ARG A N 1
ATOM 635 C CA . ARG A 1 84 ? -11.267 -5.543 13.214 1.00 97.81 84 ARG A CA 1
ATOM 636 C C . ARG A 1 84 ? -10.839 -4.511 12.172 1.00 97.81 84 ARG A C 1
ATOM 638 O O . ARG A 1 84 ? -10.341 -4.893 11.121 1.00 97.81 84 ARG A O 1
ATOM 645 N N . VAL A 1 85 ? -10.994 -3.219 12.469 1.00 97.62 85 VAL A N 1
ATOM 646 C CA . VAL A 1 85 ? -10.637 -2.138 11.531 1.00 97.62 85 VAL A CA 1
ATOM 647 C C . VAL A 1 85 ? -9.134 -2.147 11.241 1.00 97.62 85 VAL A C 1
ATOM 649 O O . VAL A 1 85 ? -8.723 -2.015 10.094 1.00 97.62 85 VAL A O 1
ATOM 652 N N . ARG A 1 86 ? -8.288 -2.368 12.254 1.00 96.75 86 ARG A N 1
ATOM 653 C CA . ARG A 1 86 ? -6.834 -2.497 12.054 1.00 96.75 86 ARG A CA 1
ATOM 654 C C . ARG A 1 86 ? -6.467 -3.696 11.183 1.00 96.75 86 ARG A C 1
ATOM 656 O O . ARG A 1 86 ? -5.575 -3.587 10.343 1.00 96.75 86 ARG A O 1
ATOM 663 N N . GLN A 1 87 ? -7.129 -4.831 11.390 1.00 96.56 87 GLN A N 1
ATOM 664 C CA . GLN A 1 87 ? -6.910 -6.024 10.580 1.00 96.56 87 GLN A CA 1
ATOM 665 C C . GLN A 1 87 ? -7.301 -5.769 9.123 1.00 96.56 87 GLN A C 1
ATOM 667 O O . GLN A 1 87 ? -6.548 -6.122 8.223 1.00 96.56 87 GLN A O 1
ATOM 672 N N . GLU A 1 88 ? -8.434 -5.110 8.900 1.00 97.00 88 GLU A N 1
ATOM 673 C CA . GLU A 1 88 ? -8.914 -4.749 7.570 1.00 97.00 88 GLU A CA 1
ATOM 674 C C . GLU A 1 88 ? -7.944 -3.805 6.845 1.00 97.00 88 GLU A C 1
ATOM 676 O O . GLU A 1 88 ? -7.535 -4.096 5.726 1.00 97.00 88 GLU A O 1
ATOM 681 N N . LEU A 1 89 ? -7.478 -2.740 7.505 1.00 96.88 89 LEU A N 1
ATOM 682 C CA . LEU A 1 89 ? -6.472 -1.830 6.940 1.00 96.88 89 LEU A CA 1
ATOM 683 C C . LEU A 1 89 ? -5.149 -2.540 6.619 1.00 96.88 89 LEU A C 1
ATOM 685 O O . LEU A 1 89 ? -4.496 -2.239 5.621 1.00 96.88 89 LEU A O 1
ATOM 689 N N . THR A 1 90 ? -4.752 -3.497 7.460 1.00 96.06 90 THR A N 1
ATOM 690 C CA . THR A 1 90 ? -3.546 -4.304 7.237 1.00 96.06 90 THR A CA 1
ATOM 691 C C . THR A 1 90 ? -3.714 -5.222 6.028 1.00 96.06 90 THR A C 1
ATOM 693 O O . THR A 1 90 ? -2.803 -5.327 5.211 1.00 96.06 90 THR A O 1
ATOM 696 N N . ALA A 1 91 ? -4.883 -5.853 5.892 1.00 96.69 91 ALA A N 1
ATOM 697 C CA . ALA A 1 91 ? -5.209 -6.714 4.762 1.00 96.69 91 ALA A CA 1
ATOM 698 C C . ALA A 1 91 ? -5.254 -5.925 3.445 1.00 96.69 91 ALA A C 1
ATOM 700 O O . ALA A 1 91 ? -4.629 -6.347 2.477 1.00 96.69 91 ALA A O 1
ATOM 701 N N . GLN A 1 92 ? -5.894 -4.751 3.434 1.00 96.69 92 GLN A N 1
ATOM 702 C CA . GLN A 1 92 ? -5.932 -3.866 2.263 1.00 96.69 92 GLN A CA 1
ATOM 703 C C . GLN A 1 92 ? -4.525 -3.437 1.833 1.00 96.69 92 GLN A C 1
ATOM 705 O O . GLN A 1 92 ? -4.176 -3.524 0.658 1.00 96.69 92 GLN A O 1
ATOM 710 N N . ARG A 1 93 ? -3.670 -3.038 2.785 1.00 96.88 93 ARG A N 1
ATOM 711 C CA . ARG A 1 93 ? -2.275 -2.705 2.468 1.00 96.88 93 ARG A CA 1
ATOM 712 C C . ARG A 1 93 ? -1.520 -3.903 1.895 1.00 96.88 93 ARG A C 1
ATOM 714 O O . ARG A 1 93 ? -0.738 -3.726 0.966 1.00 96.88 93 ARG A O 1
ATOM 721 N N . ALA A 1 94 ? -1.717 -5.096 2.454 1.00 97.50 94 ALA A N 1
ATOM 722 C CA . ALA A 1 94 ? -1.064 -6.307 1.966 1.00 97.50 94 ALA A CA 1
ATOM 723 C C . ALA A 1 94 ? -1.506 -6.657 0.536 1.00 97.50 94 ALA A C 1
ATOM 725 O O . ALA A 1 94 ? -0.672 -7.036 -0.279 1.00 97.50 94 ALA A O 1
ATOM 726 N N . GLU A 1 95 ? -2.787 -6.474 0.216 1.00 97.56 95 GLU A N 1
ATOM 727 C CA . GLU A 1 95 ? -3.319 -6.653 -1.137 1.00 97.56 95 GLU A CA 1
ATOM 728 C C . GLU A 1 95 ? -2.703 -5.654 -2.125 1.00 97.56 95 GLU A C 1
ATOM 730 O O . GLU A 1 95 ? -2.224 -6.049 -3.189 1.00 97.56 95 GLU A O 1
ATOM 735 N N . TRP A 1 96 ? -2.625 -4.374 -1.753 1.00 96.75 96 TRP A N 1
ATOM 736 C CA . TRP A 1 96 ? -1.965 -3.361 -2.581 1.00 96.75 96 TRP A CA 1
ATOM 737 C C . TRP A 1 96 ? -0.476 -3.646 -2.771 1.00 96.75 96 TRP A C 1
ATOM 739 O O . TRP A 1 96 ? 0.027 -3.523 -3.885 1.00 96.75 96 TRP A O 1
ATOM 749 N N . GLN A 1 97 ? 0.227 -4.071 -1.717 1.00 98.06 97 GLN A N 1
ATOM 750 C CA . GLN A 1 97 ? 1.629 -4.470 -1.833 1.00 98.06 97 GLN A CA 1
ATOM 751 C C . GLN A 1 97 ? 1.786 -5.664 -2.779 1.00 98.06 97 GLN A C 1
ATOM 753 O O . GLN A 1 97 ? 2.665 -5.640 -3.629 1.00 98.06 97 GLN A O 1
ATOM 758 N N . ALA A 1 98 ? 0.910 -6.667 -2.698 1.00 97.81 98 ALA A N 1
ATOM 759 C CA . ALA A 1 98 ? 0.965 -7.824 -3.588 1.00 97.81 98 ALA A CA 1
ATOM 760 C C . ALA A 1 98 ? 0.765 -7.438 -5.065 1.00 97.81 98 ALA A C 1
ATOM 762 O O . ALA A 1 98 ? 1.434 -7.989 -5.939 1.00 97.81 98 ALA A O 1
ATOM 763 N N . ALA A 1 99 ? -0.114 -6.473 -5.355 1.00 96.19 99 ALA A N 1
ATOM 764 C CA . ALA A 1 99 ? -0.292 -5.946 -6.708 1.00 96.19 99 ALA A CA 1
ATOM 765 C C . ALA A 1 99 ? 0.963 -5.206 -7.209 1.00 96.19 99 ALA A C 1
ATOM 767 O O . ALA A 1 99 ? 1.394 -5.411 -8.346 1.00 96.19 99 ALA A O 1
ATOM 768 N N . LEU A 1 100 ? 1.576 -4.389 -6.347 1.00 96.06 100 LEU A N 1
ATOM 769 C CA . LEU A 1 100 ? 2.833 -3.694 -6.632 1.00 96.06 100 LEU A CA 1
ATOM 770 C C . LEU A 1 100 ? 3.985 -4.675 -6.887 1.00 96.06 100 LEU A C 1
ATOM 772 O O . LEU A 1 100 ? 4.702 -4.534 -7.876 1.00 96.06 100 LEU A O 1
ATOM 776 N N . ASP A 1 101 ? 4.119 -5.704 -6.051 1.00 97.12 101 ASP A N 1
ATOM 777 C CA . ASP A 1 101 ? 5.142 -6.742 -6.184 1.00 97.12 101 ASP A CA 1
ATOM 778 C C . ASP A 1 101 ? 4.957 -7.545 -7.479 1.00 97.12 101 ASP A C 1
ATOM 780 O O . ASP A 1 101 ? 5.928 -7.858 -8.171 1.00 97.12 101 ASP A O 1
ATOM 784 N N . ALA A 1 102 ? 3.711 -7.860 -7.849 1.00 95.75 102 ALA A N 1
ATOM 785 C CA . ALA A 1 102 ? 3.409 -8.547 -9.101 1.00 95.75 102 ALA A CA 1
ATOM 786 C C . ALA A 1 102 ? 3.822 -7.709 -10.321 1.00 95.75 102 ALA A C 1
ATOM 788 O O . ALA A 1 102 ? 4.496 -8.229 -11.214 1.00 95.75 102 ALA A O 1
ATOM 789 N N . ARG A 1 103 ? 3.485 -6.412 -10.333 1.00 93.75 103 ARG A N 1
ATOM 790 C CA . ARG A 1 103 ? 3.897 -5.481 -11.397 1.00 93.75 103 ARG A CA 1
ATOM 791 C C . ARG A 1 103 ? 5.419 -5.336 -11.453 1.00 93.75 103 ARG A C 1
ATOM 793 O O . ARG A 1 103 ? 6.002 -5.390 -12.532 1.00 93.75 103 ARG A O 1
ATOM 800 N N . TRP A 1 104 ? 6.077 -5.222 -10.300 1.00 95.06 104 TRP A N 1
ATOM 801 C CA . TRP A 1 104 ? 7.537 -5.161 -10.212 1.00 95.06 104 TRP A CA 1
ATOM 802 C C . TRP A 1 104 ? 8.206 -6.412 -10.794 1.00 95.06 104 TRP A C 1
ATOM 804 O O . TRP A 1 104 ? 9.127 -6.310 -11.601 1.00 95.06 104 TRP A O 1
ATOM 814 N N . ASN A 1 105 ? 7.704 -7.602 -10.458 1.00 95.75 105 ASN A N 1
ATOM 815 C CA . ASN A 1 105 ? 8.223 -8.853 -11.009 1.00 95.75 105 ASN A CA 1
ATOM 816 C C . ASN A 1 105 ? 8.056 -8.928 -12.533 1.00 95.75 105 ASN A C 1
ATOM 818 O O . ASN A 1 105 ? 8.943 -9.435 -13.217 1.00 95.75 105 ASN A O 1
ATOM 822 N N . GLN A 1 106 ? 6.950 -8.409 -13.076 1.00 93.50 106 GLN A N 1
ATOM 823 C CA . GLN A 1 106 ? 6.739 -8.328 -14.524 1.00 93.50 106 GLN A CA 1
ATOM 824 C C . GLN A 1 106 ? 7.733 -7.372 -15.200 1.00 93.50 106 GLN 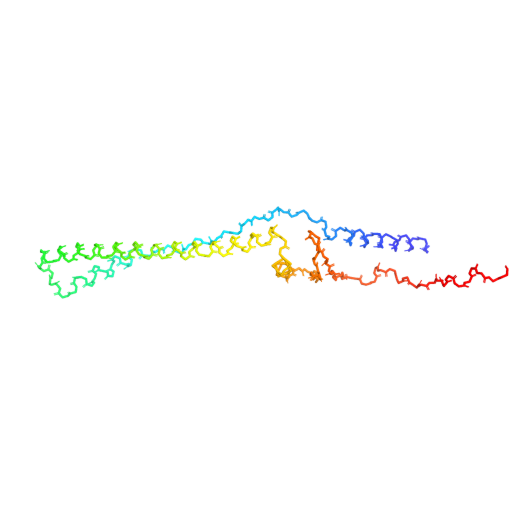A C 1
ATOM 826 O O . GLN A 1 106 ? 8.264 -7.717 -16.255 1.00 93.50 106 GLN A O 1
ATOM 831 N N . LEU A 1 107 ? 8.039 -6.228 -14.576 1.00 91.44 107 LEU A N 1
ATOM 832 C CA . LEU A 1 107 ? 9.089 -5.314 -15.041 1.00 91.44 107 LEU A CA 1
ATOM 833 C C . LEU A 1 107 ? 10.462 -5.996 -15.044 1.00 91.44 107 LEU A C 1
ATOM 835 O O . LEU A 1 107 ? 11.144 -5.987 -16.064 1.00 91.44 107 LEU A O 1
ATOM 839 N N . CYS A 1 108 ? 10.851 -6.655 -13.948 1.00 91.19 108 CYS A N 1
ATOM 840 C CA . CYS A 1 108 ? 12.123 -7.383 -13.874 1.00 91.19 108 CYS A CA 1
ATOM 841 C C . CYS A 1 108 ? 12.212 -8.553 -14.866 1.00 91.19 108 CYS A C 1
ATOM 843 O O . CYS A 1 108 ? 13.307 -8.925 -15.283 1.00 91.19 108 CYS A O 1
ATOM 845 N N . ALA A 1 109 ? 11.074 -9.138 -15.243 1.00 91.12 109 ALA A N 1
ATOM 846 C CA . ALA A 1 109 ? 10.990 -10.181 -16.259 1.00 91.12 109 ALA A CA 1
ATOM 847 C C . ALA A 1 109 ? 10.982 -9.634 -17.702 1.00 91.12 109 ALA A C 1
ATOM 849 O O . ALA A 1 109 ? 10.831 -10.425 -18.633 1.00 91.12 109 ALA A O 1
ATOM 850 N N . ASN A 1 110 ? 11.134 -8.316 -17.897 1.00 89.06 110 ASN A N 1
ATOM 851 C CA . ASN A 1 110 ? 11.028 -7.630 -19.188 1.00 89.06 110 ASN A CA 1
ATOM 852 C C . ASN A 1 110 ? 9.712 -7.939 -19.921 1.00 89.06 110 ASN A C 1
ATOM 854 O O . ASN A 1 110 ? 9.704 -8.142 -21.136 1.00 89.06 110 ASN A O 1
ATOM 858 N N . ASN A 1 111 ? 8.591 -8.011 -19.194 1.00 89.31 111 ASN A N 1
ATOM 859 C CA . ASN A 1 111 ? 7.286 -8.153 -19.833 1.00 89.31 111 ASN A CA 1
ATOM 860 C C . ASN A 1 111 ? 7.038 -6.943 -20.764 1.00 89.31 111 ASN A C 1
ATOM 862 O O . ASN A 1 111 ? 7.015 -5.816 -20.261 1.00 89.31 111 ASN A O 1
ATOM 866 N N . PRO A 1 112 ? 6.845 -7.144 -22.084 1.00 87.00 112 PRO A N 1
ATOM 867 C CA . PRO A 1 112 ? 6.804 -6.034 -23.032 1.00 87.00 112 PRO A CA 1
ATOM 868 C C . PRO A 1 112 ? 5.700 -5.017 -22.741 1.00 87.00 112 PRO A C 1
ATOM 870 O O . PRO A 1 112 ? 5.960 -3.818 -22.763 1.00 87.00 112 PRO A O 1
ATOM 873 N N . ASP A 1 113 ? 4.495 -5.487 -22.419 1.00 88.06 113 ASP A N 1
ATOM 874 C CA . ASP A 1 113 ? 3.342 -4.616 -22.189 1.00 88.06 113 ASP A CA 1
ATOM 875 C C . ASP A 1 113 ? 3.567 -3.724 -20.960 1.00 88.06 113 ASP A C 1
ATOM 877 O O . ASP A 1 113 ? 3.378 -2.511 -21.018 1.00 88.06 113 ASP A O 1
ATOM 881 N N . VAL A 1 114 ? 4.059 -4.313 -19.866 1.00 89.56 114 VAL A N 1
ATOM 882 C CA . VAL A 1 114 ? 4.291 -3.596 -18.602 1.00 89.56 114 VAL A CA 1
ATOM 883 C C . VAL A 1 114 ? 5.449 -2.606 -18.721 1.00 89.56 114 VAL A C 1
ATOM 885 O O . VAL A 1 114 ? 5.364 -1.497 -18.198 1.00 89.56 114 VAL A O 1
ATOM 888 N N . VAL A 1 115 ? 6.529 -2.976 -19.416 1.00 88.00 115 VAL A N 1
ATOM 889 C CA . VAL A 1 115 ? 7.670 -2.073 -19.629 1.00 88.00 115 VAL A CA 1
ATOM 890 C C . VAL A 1 115 ? 7.273 -0.900 -20.527 1.00 88.00 115 VAL A C 1
ATOM 892 O O . VAL A 1 115 ? 7.627 0.233 -20.211 1.00 88.00 115 VAL A O 1
ATOM 895 N N . LEU A 1 116 ? 6.518 -1.133 -21.608 1.00 86.88 116 LEU A N 1
ATOM 896 C CA . LEU A 1 116 ? 6.035 -0.051 -22.474 1.00 86.88 116 LEU A CA 1
ATOM 897 C C . LEU A 1 116 ? 5.100 0.904 -21.724 1.00 86.88 116 LEU A C 1
ATOM 899 O O . LEU A 1 116 ? 5.271 2.115 -21.843 1.00 86.88 116 LEU A O 1
ATOM 903 N N . GLU A 1 117 ? 4.159 0.383 -20.930 1.00 86.69 117 GLU A N 1
ATOM 904 C CA . GLU A 1 117 ? 3.260 1.200 -20.101 1.00 86.69 117 GLU A CA 1
ATOM 905 C C . GLU A 1 117 ? 4.050 2.058 -19.102 1.00 86.69 117 GLU A C 1
ATOM 907 O O . GLU A 1 117 ? 3.847 3.267 -19.025 1.00 86.69 117 GLU A O 1
ATOM 912 N N . THR A 1 118 ? 4.995 1.453 -18.376 1.00 87.12 118 THR A N 1
ATOM 913 C CA . THR A 1 118 ? 5.815 2.168 -17.389 1.00 87.12 118 THR A CA 1
ATOM 914 C C . THR A 1 118 ? 6.726 3.214 -18.031 1.00 87.12 118 THR A C 1
ATOM 916 O O . THR A 1 118 ? 6.908 4.285 -17.459 1.00 87.12 118 THR A O 1
ATOM 919 N N . LEU A 1 119 ? 7.282 2.949 -19.216 1.00 84.44 119 LEU A N 1
ATOM 920 C CA . LEU A 1 119 ? 8.071 3.947 -19.942 1.00 84.44 119 LEU A CA 1
ATOM 921 C C . LEU A 1 119 ? 7.207 5.087 -20.480 1.00 84.44 119 LEU A C 1
ATOM 923 O O . LEU A 1 119 ? 7.642 6.232 -20.443 1.00 84.44 119 LEU A O 1
ATOM 927 N N . ALA A 1 120 ? 5.995 4.796 -20.955 1.00 83.31 120 ALA A N 1
ATOM 928 C CA . ALA A 1 120 ? 5.066 5.826 -21.406 1.00 83.31 120 ALA A CA 1
ATOM 929 C C . ALA A 1 120 ? 4.683 6.777 -20.260 1.00 83.31 120 ALA A C 1
ATOM 931 O O . ALA A 1 120 ? 4.742 7.988 -20.442 1.00 83.31 120 ALA A O 1
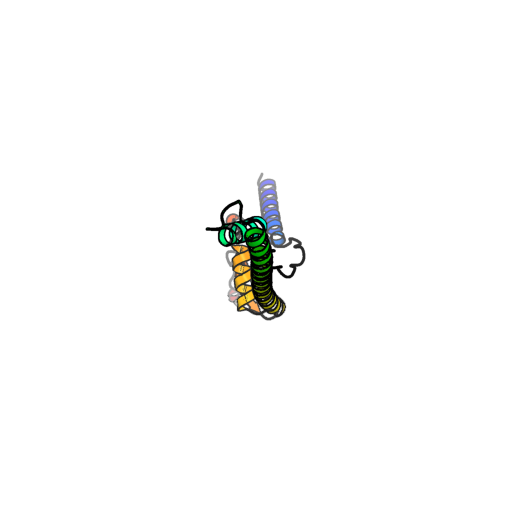ATOM 932 N N . GLU A 1 121 ? 4.369 6.240 -19.077 1.00 82.25 121 GLU A N 1
ATOM 933 C CA . GLU A 1 121 ? 4.104 7.042 -17.874 1.00 82.25 121 GLU A CA 1
ATOM 934 C C . GLU A 1 121 ? 5.334 7.864 -17.456 1.00 82.25 121 GLU A C 1
ATOM 936 O O . GLU A 1 121 ? 5.217 9.051 -17.164 1.00 82.25 121 GLU A O 1
ATOM 941 N N . ALA A 1 122 ? 6.530 7.266 -17.477 1.00 79.62 122 ALA A N 1
ATOM 942 C CA . ALA A 1 122 ? 7.763 7.956 -17.099 1.00 79.62 122 ALA A CA 1
ATOM 943 C C . ALA A 1 122 ? 8.148 9.100 -18.055 1.00 79.62 122 ALA A C 1
ATOM 945 O O . ALA A 1 122 ? 8.813 10.044 -17.633 1.00 79.62 122 ALA A O 1
ATOM 946 N N . PHE A 1 123 ? 7.761 9.022 -19.332 1.00 76.75 123 PHE A N 1
ATOM 947 C CA . PHE A 1 123 ? 8.046 10.065 -20.320 1.00 76.75 123 PHE A CA 1
ATOM 948 C C . PHE A 1 123 ? 6.984 11.163 -20.407 1.00 76.75 123 PHE A C 1
ATOM 950 O O . PHE A 1 123 ? 7.245 12.166 -21.070 1.00 76.75 123 PHE A O 1
ATOM 957 N N . ASP A 1 124 ? 5.835 11.021 -19.741 1.00 74.12 124 ASP A N 1
ATOM 958 C CA . ASP A 1 124 ? 4.755 12.021 -19.784 1.00 74.12 124 ASP A CA 1
ATOM 959 C C . ASP A 1 124 ? 5.195 13.384 -19.209 1.00 74.12 124 ASP A C 1
ATOM 961 O O . ASP A 1 124 ? 4.726 14.431 -19.649 1.00 74.12 124 ASP A O 1
ATOM 965 N N . ASP A 1 125 ? 6.161 13.381 -18.284 1.00 66.50 125 ASP A N 1
ATOM 966 C CA . ASP A 1 125 ? 6.714 14.585 -17.640 1.00 66.50 125 ASP A CA 1
ATOM 967 C C . ASP A 1 125 ? 8.037 15.071 -18.274 1.00 66.50 125 ASP A C 1
ATOM 969 O O . ASP A 1 125 ? 8.730 15.923 -17.720 1.00 66.50 125 ASP A O 1
ATOM 973 N N . ASN A 1 126 ? 8.446 14.517 -19.425 1.00 63.97 126 ASN A N 1
ATOM 974 C CA . ASN A 1 126 ? 9.729 14.868 -20.038 1.00 63.97 126 ASN A CA 1
ATOM 975 C C . ASN A 1 126 ? 9.610 16.080 -20.982 1.00 63.97 126 ASN A C 1
ATOM 977 O O . ASN A 1 126 ? 8.741 16.128 -21.853 1.00 63.97 126 ASN A O 1
ATOM 981 N N . GLU A 1 127 ? 10.533 17.041 -20.869 1.00 55.78 127 GLU A N 1
ATOM 982 C CA . GLU A 1 127 ? 10.539 18.271 -21.684 1.00 55.78 127 GLU A CA 1
ATOM 983 C C . GLU A 1 127 ? 10.744 17.999 -23.189 1.00 55.78 127 GLU A C 1
ATOM 985 O O . GLU A 1 127 ? 10.288 18.772 -24.036 1.00 55.78 127 GLU A O 1
ATOM 990 N N . ALA A 1 128 ? 11.412 16.892 -23.534 1.00 62.00 128 ALA A N 1
ATOM 991 C CA . ALA A 1 128 ? 11.543 16.394 -24.900 1.00 62.00 128 ALA A CA 1
ATOM 992 C C . ALA A 1 128 ? 10.615 15.180 -25.101 1.00 62.00 128 ALA A C 1
ATOM 994 O O . ALA A 1 128 ? 10.826 14.157 -24.441 1.00 62.00 128 ALA A O 1
ATOM 995 N N . PRO A 1 129 ? 9.630 15.238 -26.023 1.00 67.81 129 PRO A N 1
ATOM 996 C CA . PRO A 1 129 ? 8.712 14.128 -26.253 1.00 67.81 129 PRO A CA 1
ATOM 997 C C . PRO A 1 129 ? 9.470 12.855 -26.633 1.00 67.81 129 PRO A C 1
ATOM 999 O O . PRO A 1 129 ? 10.119 12.796 -27.683 1.00 67.81 129 PRO A O 1
ATOM 1002 N N . ALA A 1 130 ? 9.383 11.836 -25.782 1.00 71.56 130 ALA A N 1
ATOM 1003 C CA . ALA A 1 130 ? 9.972 10.527 -26.010 1.00 71.56 130 ALA A CA 1
ATOM 1004 C C . ALA A 1 130 ? 8.890 9.445 -25.946 1.00 71.56 130 ALA A C 1
ATOM 1006 O O . ALA A 1 130 ? 8.008 9.485 -25.094 1.00 71.56 130 ALA A O 1
ATOM 1007 N N . ALA A 1 131 ? 8.953 8.472 -26.851 1.00 78.31 131 ALA A N 1
ATOM 1008 C CA . ALA A 1 131 ? 8.026 7.349 -26.888 1.00 78.31 131 ALA A CA 1
ATOM 1009 C C . ALA A 1 131 ? 8.788 6.034 -27.048 1.00 78.31 131 ALA A C 1
ATOM 1011 O O . ALA A 1 131 ? 9.647 5.899 -27.924 1.00 78.31 131 ALA A O 1
ATOM 1012 N N . ALA A 1 132 ? 8.448 5.043 -26.225 1.00 81.81 132 ALA A N 1
ATOM 1013 C CA . ALA A 1 132 ? 8.915 3.680 -26.427 1.00 81.81 132 ALA A CA 1
ATOM 1014 C C . ALA A 1 132 ? 8.156 3.047 -27.601 1.00 81.81 132 ALA A C 1
ATOM 1016 O O . ALA A 1 132 ? 6.929 2.991 -27.602 1.00 81.81 132 ALA A O 1
ATOM 1017 N N . VAL A 1 133 ? 8.892 2.596 -28.620 1.00 82.00 133 VAL A N 1
ATOM 1018 C CA . VAL A 1 133 ? 8.321 2.076 -29.878 1.00 82.00 133 VAL A CA 1
ATOM 1019 C C . VAL A 1 133 ? 8.436 0.558 -30.011 1.00 82.00 133 VAL A C 1
ATOM 1021 O O . VAL A 1 133 ? 7.788 -0.034 -30.872 1.00 82.00 133 VAL A O 1
ATOM 1024 N N . GLY A 1 134 ? 9.231 -0.093 -29.161 1.00 77.94 134 GLY A N 1
ATOM 1025 C CA . GLY A 1 134 ? 9.328 -1.549 -29.131 1.00 77.94 134 GLY A CA 1
ATOM 1026 C C . GLY A 1 134 ? 10.354 -2.063 -28.131 1.00 77.94 134 GLY A C 1
ATOM 1027 O O . GLY A 1 134 ? 11.225 -1.319 -27.681 1.00 77.94 134 GLY A O 1
ATOM 1028 N N . ILE A 1 135 ? 10.246 -3.349 -27.797 1.00 81.38 135 ILE A N 1
ATOM 1029 C CA . ILE A 1 135 ? 11.152 -4.054 -26.884 1.00 81.38 135 ILE A CA 1
ATOM 1030 C C . ILE A 1 135 ? 11.574 -5.366 -27.535 1.00 81.38 135 ILE A C 1
ATOM 1032 O O . ILE A 1 135 ? 10.731 -6.125 -28.018 1.00 81.38 135 ILE A O 1
ATOM 1036 N N . VAL A 1 136 ? 12.877 -5.643 -27.529 1.00 78.81 136 VAL A N 1
ATOM 1037 C CA . VAL A 1 136 ? 13.448 -6.911 -27.990 1.00 78.81 136 VAL A CA 1
ATOM 1038 C C . VAL A 1 136 ? 14.419 -7.417 -26.930 1.00 78.81 136 VAL A C 1
ATOM 1040 O O . VAL A 1 136 ? 15.479 -6.841 -26.700 1.00 78.81 136 VAL A O 1
ATOM 1043 N N . GLY A 1 137 ? 14.055 -8.512 -26.260 1.00 79.25 137 GLY A N 1
ATOM 1044 C CA . GLY A 1 137 ? 14.850 -9.045 -25.156 1.00 79.25 137 GLY A CA 1
ATOM 1045 C C . GLY A 1 137 ? 14.926 -8.056 -23.989 1.00 79.25 137 GLY A C 1
ATOM 1046 O O . GLY A 1 137 ? 13.910 -7.765 -23.369 1.00 79.25 137 GLY A O 1
ATOM 1047 N N . GLY A 1 138 ? 16.133 -7.577 -23.679 1.00 81.00 138 GLY A N 1
ATOM 1048 C CA . GLY A 1 138 ? 16.382 -6.560 -22.648 1.00 81.00 138 GLY A CA 1
ATOM 1049 C C . GLY A 1 138 ? 16.628 -5.156 -23.206 1.00 81.00 138 GLY A C 1
ATOM 1050 O O . GLY A 1 138 ? 17.063 -4.282 -22.462 1.00 81.00 138 GLY A O 1
ATOM 1051 N N . GLU A 1 139 ? 16.409 -4.948 -24.505 1.00 83.50 139 GLU A N 1
ATOM 1052 C CA . GLU A 1 139 ? 16.646 -3.672 -25.176 1.00 83.50 139 GLU A CA 1
ATOM 1053 C C . GLU A 1 139 ? 15.319 -2.999 -25.525 1.00 83.50 139 GLU A C 1
ATOM 1055 O O . GLU A 1 139 ? 14.393 -3.641 -26.028 1.00 83.50 139 GLU A O 1
ATOM 1060 N N . VAL A 1 140 ? 15.239 -1.690 -25.277 1.00 83.12 140 VAL A N 1
ATOM 1061 C CA . VAL A 1 140 ? 14.102 -0.852 -25.666 1.00 83.12 140 VAL A CA 1
ATOM 1062 C C . VAL A 1 140 ? 14.502 0.088 -26.797 1.00 83.12 140 VAL A C 1
ATOM 1064 O O . VAL A 1 140 ? 15.549 0.733 -26.752 1.00 83.12 140 VAL A O 1
ATOM 1067 N N . ALA A 1 141 ? 13.648 0.182 -27.811 1.00 83.69 141 ALA A N 1
ATOM 1068 C CA . ALA A 1 141 ? 13.749 1.185 -28.857 1.00 83.69 141 ALA A CA 1
ATOM 1069 C C . ALA A 1 141 ? 12.948 2.431 -28.449 1.00 83.69 141 ALA A C 1
ATOM 1071 O O . ALA A 1 141 ? 11.749 2.345 -28.168 1.00 83.69 141 ALA A O 1
ATOM 1072 N N . LEU A 1 142 ? 13.612 3.589 -28.433 1.00 81.50 142 LEU A N 1
ATOM 1073 C CA . LEU A 1 142 ? 13.043 4.883 -28.047 1.00 81.50 142 LEU A CA 1
ATOM 1074 C C . LEU A 1 142 ? 13.066 5.850 -29.235 1.00 81.50 142 LEU A C 1
ATOM 1076 O O . LEU A 1 142 ? 14.102 6.022 -29.877 1.00 81.50 142 LEU A O 1
ATOM 1080 N N . ALA A 1 143 ? 11.940 6.507 -29.506 1.00 81.62 143 ALA A N 1
ATOM 1081 C CA . ALA A 1 143 ? 11.861 7.653 -30.403 1.00 81.62 143 ALA A CA 1
ATOM 1082 C C . ALA A 1 143 ? 11.887 8.933 -29.562 1.00 81.62 143 ALA A C 1
ATOM 1084 O O . ALA A 1 143 ? 11.020 9.107 -28.713 1.00 81.62 143 ALA A O 1
ATOM 1085 N N . VAL A 1 144 ? 12.864 9.814 -29.788 1.00 74.19 144 VAL A N 1
ATOM 1086 C CA . VAL A 1 144 ? 13.022 11.080 -29.053 1.00 74.19 144 VAL A CA 1
ATOM 1087 C C . VAL A 1 144 ? 12.923 12.240 -30.035 1.00 74.19 144 VAL A C 1
ATOM 1089 O O . VAL A 1 144 ? 13.659 12.283 -31.023 1.00 74.19 144 VAL A O 1
ATOM 1092 N N . LEU A 1 145 ? 12.025 13.187 -29.769 1.00 73.00 145 LEU A N 1
ATOM 1093 C CA . LEU A 1 145 ? 11.920 14.421 -30.535 1.00 73.00 145 LEU A CA 1
ATOM 1094 C C . LEU A 1 145 ? 12.906 15.454 -29.979 1.00 73.00 145 LEU A C 1
ATOM 1096 O O . LEU A 1 145 ? 12.739 15.952 -28.870 1.00 73.00 145 LEU A O 1
ATOM 1100 N N . VAL A 1 146 ? 13.925 15.798 -30.766 1.00 64.00 146 VAL A N 1
ATOM 1101 C CA . VAL A 1 146 ? 14.909 16.823 -30.397 1.00 64.00 146 VAL A CA 1
ATOM 1102 C C . VAL A 1 146 ? 14.433 18.197 -30.890 1.00 64.00 146 VAL A C 1
ATOM 1104 O O . VAL A 1 146 ? 14.225 18.363 -32.097 1.00 64.00 146 VAL A O 1
ATOM 1107 N N . PRO A 1 147 ? 14.291 19.208 -30.013 1.00 54.69 147 PRO A N 1
ATOM 1108 C CA . PRO A 1 147 ? 13.923 20.558 -30.418 1.00 54.69 147 PRO A CA 1
ATOM 1109 C C . PRO A 1 147 ? 15.142 21.295 -30.996 1.00 54.69 147 PRO A C 1
ATOM 1111 O O . PRO A 1 147 ? 15.800 22.065 -30.306 1.00 54.69 147 PRO A O 1
ATOM 1114 N N . ASN A 1 148 ? 15.478 21.006 -32.256 1.00 53.78 148 ASN A N 1
ATOM 1115 C CA . ASN A 1 148 ? 16.068 21.935 -33.233 1.00 53.78 148 ASN A CA 1
ATOM 1116 C C . ASN A 1 148 ? 16.440 21.167 -34.507 1.00 53.78 148 ASN A C 1
ATOM 1118 O O . ASN A 1 148 ? 17.441 20.456 -34.551 1.00 53.78 148 ASN A O 1
ATOM 1122 N N . ALA A 1 149 ? 15.639 21.328 -35.560 1.00 52.16 149 ALA A N 1
ATOM 1123 C CA . ALA A 1 149 ? 15.953 20.790 -36.883 1.00 52.16 149 ALA A CA 1
ATOM 1124 C C . ALA A 1 149 ? 17.066 21.588 -37.595 1.00 52.16 149 ALA A C 1
ATOM 1126 O O . ALA A 1 149 ? 17.725 21.052 -38.481 1.00 52.16 149 ALA A O 1
ATOM 1127 N N . ASP A 1 150 ? 17.330 22.831 -37.174 1.00 52.12 150 ASP A N 1
ATOM 1128 C CA . ASP A 1 150 ? 18.293 23.730 -37.829 1.00 52.12 150 ASP A CA 1
ATOM 1129 C C . ASP A 1 150 ? 19.770 23.335 -37.612 1.00 52.12 150 ASP A C 1
ATOM 1131 O O . ASP A 1 150 ? 20.670 23.890 -38.243 1.00 52.12 150 ASP A O 1
ATOM 1135 N N . THR A 1 151 ? 20.043 22.371 -36.728 1.00 48.59 151 THR A N 1
ATOM 1136 C CA . THR A 1 151 ? 21.390 21.857 -36.426 1.00 48.59 151 THR A C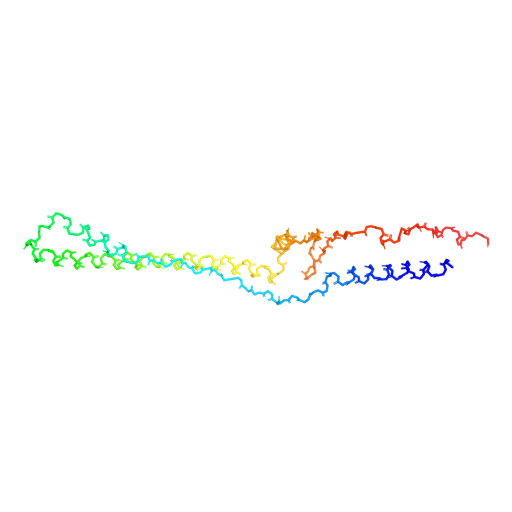A 1
ATOM 1137 C C . THR A 1 151 ? 21.709 20.522 -37.089 1.00 48.59 151 THR A C 1
ATOM 1139 O O . THR A 1 151 ? 22.850 20.072 -36.998 1.00 48.59 151 THR A O 1
ATOM 1142 N N . VAL A 1 152 ? 20.761 19.884 -37.783 1.00 45.69 152 VAL A N 1
ATOM 1143 C CA . VAL A 1 152 ? 21.056 18.691 -38.585 1.00 45.69 152 VAL A CA 1
ATOM 1144 C C . VAL A 1 152 ? 21.371 19.160 -40.004 1.00 45.69 152 VAL A C 1
ATOM 1146 O O . VAL A 1 152 ? 20.485 19.698 -40.664 1.00 45.69 152 VAL A O 1
ATOM 1149 N N . PRO A 1 153 ? 22.611 18.997 -40.508 1.00 43.78 153 PRO A N 1
ATOM 1150 C CA . PRO A 1 153 ? 22.905 19.335 -41.888 1.00 43.78 153 PRO A CA 1
ATOM 1151 C C . PRO A 1 153 ? 22.005 18.493 -42.784 1.00 43.78 153 PRO A C 1
ATOM 1153 O O . PRO A 1 153 ? 22.064 17.261 -42.730 1.00 43.78 153 PRO A O 1
ATOM 1156 N N . ASP A 1 154 ? 21.197 19.159 -43.601 1.00 45.22 154 ASP A N 1
ATOM 1157 C CA . ASP A 1 154 ? 20.437 18.533 -44.669 1.00 45.22 154 ASP A CA 1
ATOM 1158 C C . ASP A 1 154 ? 21.469 17.867 -45.590 1.00 45.22 154 ASP A C 1
ATOM 1160 O O . ASP A 1 154 ? 22.139 18.524 -46.395 1.00 45.22 154 ASP A O 1
ATOM 1164 N N . ARG A 1 155 ? 21.720 16.563 -45.415 1.00 44.47 155 ARG A N 1
ATOM 1165 C CA . ARG A 1 155 ? 22.474 15.824 -46.423 1.00 44.47 155 ARG A CA 1
ATOM 1166 C C . ARG A 1 155 ? 21.550 15.738 -47.623 1.00 44.47 155 ARG A C 1
ATOM 1168 O O . ARG A 1 155 ? 20.815 14.768 -47.786 1.00 44.47 155 ARG A O 1
ATOM 1175 N N . MET A 1 156 ? 21.665 16.727 -48.507 1.00 35.00 156 MET A N 1
ATOM 1176 C CA . MET A 1 156 ? 21.479 16.490 -49.926 1.00 35.00 156 MET A CA 1
ATOM 1177 C C . MET A 1 156 ? 22.307 15.248 -50.247 1.00 35.00 156 MET A C 1
ATOM 1179 O O . MET A 1 156 ? 23.538 15.270 -50.194 1.00 35.00 156 MET A O 1
ATOM 1183 N N . SER A 1 157 ? 21.610 14.144 -50.499 1.00 38.44 157 SER A N 1
ATOM 1184 C CA . SER A 1 157 ? 22.149 12.947 -51.123 1.00 38.44 157 SER A CA 1
ATOM 1185 C C . SER A 1 157 ? 22.661 13.332 -52.513 1.00 38.44 157 SER A C 1
ATOM 1187 O O . SER A 1 157 ? 22.019 13.076 -53.527 1.00 38.44 157 SER A O 1
ATOM 1189 N N . LEU A 1 158 ? 23.815 13.986 -52.571 1.00 40.19 158 LEU A N 1
ATOM 1190 C CA . LEU A 1 158 ? 24.614 14.081 -53.774 1.00 40.19 158 LEU A CA 1
ATOM 1191 C C . LEU A 1 158 ? 25.504 12.849 -53.782 1.00 40.19 158 LEU A C 1
ATOM 1193 O O . LEU A 1 158 ? 26.546 12.815 -53.134 1.00 40.19 158 LEU A O 1
ATOM 1197 N N . MET A 1 159 ? 25.025 11.814 -54.464 1.00 38.00 159 MET A N 1
ATOM 1198 C CA . MET A 1 159 ? 25.640 11.294 -55.688 1.00 38.00 159 MET A CA 1
ATOM 1199 C C . MET A 1 159 ? 25.212 9.834 -55.841 1.00 38.00 159 MET A C 1
ATOM 1201 O O . MET A 1 159 ? 25.562 8.975 -55.032 1.00 38.00 159 MET A O 1
ATOM 1205 N N . GLY A 1 160 ? 24.398 9.578 -56.867 1.00 37.88 160 GLY A N 1
ATOM 1206 C CA . GLY A 1 160 ? 24.067 8.230 -57.296 1.00 37.88 160 GLY A CA 1
ATOM 1207 C C . GLY A 1 160 ? 25.347 7.467 -57.618 1.00 37.88 160 GLY A C 1
ATOM 1208 O O . GLY A 1 160 ? 26.251 7.972 -58.276 1.00 37.88 160 GLY A O 1
ATOM 1209 N N . TRP A 1 161 ? 25.406 6.229 -57.158 1.00 42.41 161 TRP A N 1
ATOM 1210 C CA . TRP A 1 161 ? 26.446 5.250 -57.470 1.00 42.41 161 TRP A CA 1
ATOM 1211 C C . TRP A 1 161 ? 26.407 4.788 -58.945 1.00 42.41 161 TRP A C 1
ATOM 1213 O O . TRP A 1 161 ? 27.155 3.893 -59.327 1.00 42.41 161 TRP A O 1
ATOM 1223 N N . GLU A 1 162 ? 25.560 5.398 -59.780 1.00 49.56 162 GLU A N 1
ATOM 1224 C CA . GLU A 1 162 ? 25.353 5.047 -61.190 1.00 49.56 162 GLU A CA 1
ATOM 1225 C C . GLU A 1 162 ? 26.361 5.708 -62.153 1.00 49.56 162 GLU A C 1
ATOM 1227 O O . GLU A 1 162 ? 26.475 5.259 -63.287 1.00 49.56 162 GLU A O 1
ATOM 1232 N N . ASP A 1 163 ? 27.182 6.667 -61.702 1.00 46.97 163 ASP A N 1
ATOM 1233 C CA . ASP A 1 163 ? 28.223 7.299 -62.542 1.00 46.97 163 ASP A CA 1
ATOM 1234 C C . ASP A 1 163 ? 29.621 6.649 -62.425 1.00 46.97 163 ASP A C 1
ATOM 1236 O O . ASP A 1 163 ? 30.593 7.140 -62.999 1.00 46.97 163 ASP A O 1
ATOM 1240 N N . CYS A 1 164 ? 29.764 5.521 -61.716 1.00 42.56 164 CYS A N 1
ATOM 1241 C CA . CYS A 1 164 ? 31.057 4.830 -61.590 1.00 42.56 164 CYS A CA 1
ATOM 1242 C C . CYS A 1 164 ? 31.336 3.750 -62.651 1.00 42.56 164 CYS A C 1
ATOM 1244 O O . CYS A 1 164 ? 32.402 3.140 -62.595 1.00 42.56 164 CYS A O 1
ATOM 1246 N N . LEU A 1 165 ? 30.456 3.514 -63.633 1.00 46.03 165 LEU A N 1
ATOM 1247 C CA . LEU A 1 165 ? 30.755 2.625 -64.766 1.00 46.03 165 LEU A CA 1
ATOM 1248 C C . LEU A 1 165 ? 30.235 3.208 -66.085 1.00 46.03 165 LEU A C 1
ATOM 1250 O O . LEU A 1 165 ? 29.124 2.921 -66.523 1.00 46.03 165 LEU A O 1
ATOM 1254 N N . GLY A 1 166 ? 31.088 3.998 -66.737 1.00 43.81 166 GLY A N 1
ATOM 1255 C CA . GLY A 1 166 ? 30.840 4.564 -68.057 1.00 43.81 166 GLY A CA 1
ATOM 1256 C C . GLY A 1 166 ? 32.134 4.990 -68.748 1.00 43.81 166 GLY A C 1
ATOM 1257 O O . GLY A 1 166 ? 32.493 6.161 -68.675 1.00 43.81 166 GLY A O 1
ATOM 1258 N N . VAL A 1 167 ? 32.729 4.027 -69.471 1.00 40.41 167 VAL A N 1
ATOM 1259 C CA . VAL A 1 167 ? 33.941 4.046 -70.335 1.00 40.41 167 VAL A CA 1
ATOM 1260 C C . VAL A 1 167 ? 35.226 3.550 -69.677 1.00 40.41 167 VAL A C 1
ATOM 1262 O O . VAL A 1 167 ? 35.790 4.245 -68.809 1.00 40.41 167 VAL A O 1
#

Solvent-accessible surface area (backbone atoms only — not comparable to full-atom values): 10140 Å² total; per-residue (Å²): 110,71,69,61,56,52,50,50,52,51,51,52,44,50,52,49,51,52,48,65,73,43,72,79,70,70,89,70,78,80,88,71,84,73,75,58,71,82,70,82,80,79,66,56,66,61,46,41,52,54,30,38,55,62,47,48,59,93,59,59,90,85,45,56,69,62,50,52,53,29,44,54,52,16,50,54,53,25,52,52,50,49,53,50,54,53,50,49,49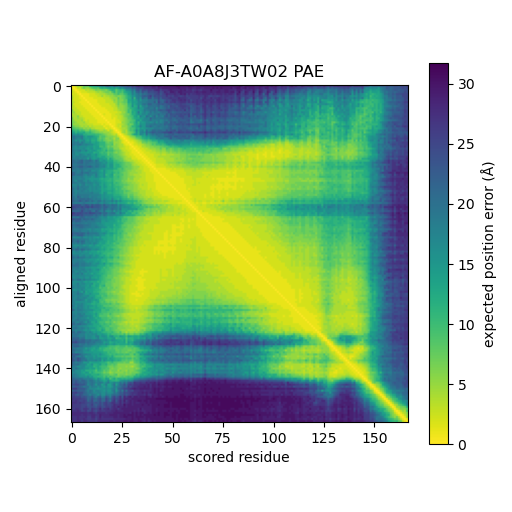,51,49,53,39,50,53,51,29,52,54,43,49,52,53,47,52,38,45,77,67,50,35,60,70,58,44,47,53,54,48,47,62,66,28,71,82,42,97,51,57,46,44,72,77,47,70,58,82,93,45,75,45,72,49,72,53,72,97,60,73,90,67,57,81,81,74,73,85,83,70,75,85,75,77,80,76,84,136

Radius of gyration: 34.13 Å; Cα contacts (8 Å, |Δi|>4): 99; chains: 1; bounding box: 68×48×110 Å

Foldseek 3Di:
DVVVVVVVLVVVLVVVVVCVVCVPVDDDDDDDQDAQDQDDQDPLVVLLVVLLVVLCPPPDPPNVVSSVVSSVVSVVVSVVVNVVVVVVSVVVRVVVSVVSVVLVVCVVVPVWVSVQVVVVVVQPPPPWRKHFPGDDRPDTDMDTHDPDPPSDPPPPPPDDPVPPDDD

Organism: NCBI:txid58121

Secondary structure (DSSP, 8-state):
-HHHHHHHHHHHHHHHHHHHHHTT---PPPP----PPPPPPP-HHHHHHHHHHHHHTT--TT-HHHHHHHHHHHHHHHHHHHHHHHHHHHHHHHHHHHHHHHHHHHHHTT-HHHHHHHHHHHHTT-SS-EEEEEEETTEEEEEE--S-GGGS--------GGGG---

Mean predicted aligned error: 12.85 Å

pLDDT: mean 81.6, std 17.56, range [35.0, 98.19]

Sequence (167 aa):
MQAAEKAQQAQALAGAFDAINNIHREGFAPATPPIAPQPSPVDESAIRKRHESKALEGIGIFKRSERTVAKEHARRTGEQEIARVRQELTAQRAEWQAALDARWNQLCANNPDVVLETLAEAFDDNEAPAAAVGIVGGEVALAVLVPNADTVPDRMSLMGWEDCLGV